Protein AF-A0A967VPZ3-F1 (afdb_monomer)

Mean predicted aligned error: 3.55 Å

Nearest PDB structures (foldseek):
  3nnk-assembly3_L  TM=5.198E-01  e=4.181E-01  Klebsiella pneumoniae subsp. pneumoniae MGH 78578
  1g5r-assembly1_A  TM=6.075E-01  e=9.611E-01  Salmonella enterica subsp. enterica serovar Typhimurium
  4hut-assembly1_B  TM=5.970E-01  e=1.674E+00  Salmonella enterica subsp. enterica serovar Typhimurium str. LT2

Foldseek 3Di:
DVQVVCVVVVHHDPDDFPDPDLVSVLVVCLVPLAVEEEEAEDQDPPPVVSCVSSVVSNHHYDYDHD

Secondary structure (DSSP, 8-state):
-HHHHHHHTT---S---SSS-HHHHHHHHGGG-TT-EEEEEES--SS-HHHHHHHHTT-EEEEEE-

Sequence (66 aa):
GTAERLTRYHLRADVVPVDYDPKELAGRLVGDAYGARFLLPRVSLDQPVLATALEAAGGRVDQIAV

Radius of gyration: 12.04 Å; Cα contacts (8 Å, |Δi|>4): 77; chains: 1; bounding box: 23×25×24 Å

pLDDT: mean 91.34, std 4.32, range [79.0, 96.62]

Solvent-accessible surface area (backbone atoms only — not comparable to full-atom values): 4021 Å² total; per-residue (Å²): 105,74,56,60,56,36,44,78,72,76,37,80,67,90,77,76,64,94,57,101,42,58,64,62,48,30,71,72,44,34,86,66,14,58,81,35,79,45,80,46,81,34,74,66,81,73,83,52,62,39,52,54,47,28,39,75,38,51,19,46,70,48,77,41,78,98

Structure (mmCIF, N/CA/C/O backbone):
data_AF-A0A967VPZ3-F1
#
_entry.id   AF-A0A967VPZ3-F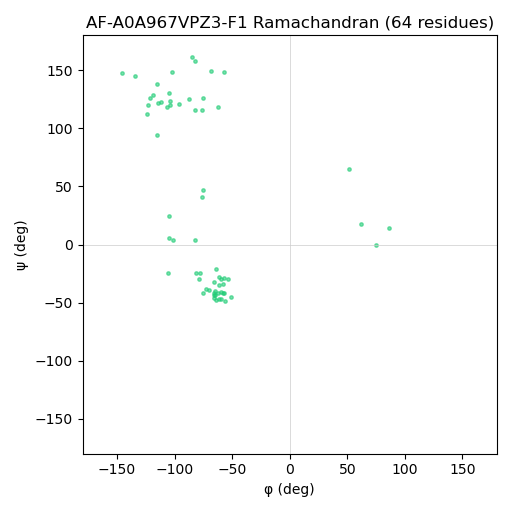1
#
loop_
_atom_site.group_PDB
_atom_site.id
_atom_site.type_symbol
_atom_site.label_atom_id
_atom_site.label_alt_id
_atom_site.label_comp_id
_atom_site.label_asym_id
_atom_site.label_entity_id
_atom_site.label_seq_id
_atom_site.pdbx_PDB_ins_code
_atom_site.Cartn_x
_atom_site.Cartn_y
_atom_sit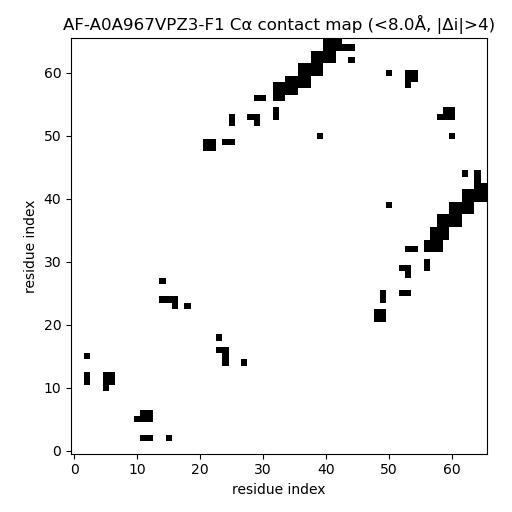e.Cartn_z
_atom_site.occupancy
_atom_site.B_iso_or_equiv
_atom_site.auth_seq_id
_atom_site.auth_comp_id
_atom_site.auth_asym_id
_atom_site.auth_atom_id
_atom_site.pdbx_PDB_model_num
ATOM 1 N N . GLY A 1 1 ? 8.925 -8.580 -13.506 1.00 86.06 1 GLY A N 1
ATOM 2 C CA . GLY A 1 1 ? 8.832 -7.757 -12.264 1.00 86.06 1 GLY A CA 1
ATOM 3 C C . GLY A 1 1 ? 7.703 -8.234 -11.351 1.00 86.06 1 GLY A C 1
ATOM 4 O O . GLY A 1 1 ? 7.037 -9.198 -11.712 1.00 86.06 1 GLY A O 1
ATOM 5 N N . THR A 1 2 ? 7.457 -7.600 -10.193 1.00 89.69 2 THR A N 1
ATOM 6 C CA . THR A 1 2 ? 6.380 -8.010 -9.252 1.00 89.69 2 THR A CA 1
ATOM 7 C C . THR A 1 2 ? 5.003 -8.040 -9.924 1.00 89.69 2 THR A C 1
ATOM 9 O O . THR A 1 2 ? 4.328 -9.063 -9.870 1.00 89.69 2 THR A O 1
ATOM 12 N N . ALA A 1 3 ? 4.632 -6.981 -10.653 1.00 92.31 3 ALA A N 1
ATOM 13 C CA . ALA A 1 3 ? 3.358 -6.898 -11.380 1.00 92.31 3 ALA A CA 1
ATOM 14 C C . ALA A 1 3 ? 3.187 -8.002 -12.443 1.00 92.31 3 ALA A C 1
ATOM 16 O O . ALA A 1 3 ? 2.126 -8.610 -12.574 1.00 92.31 3 ALA A O 1
ATOM 17 N N . GLU A 1 4 ? 4.260 -8.316 -13.170 1.00 93.25 4 GLU A N 1
ATOM 18 C CA . GLU A 1 4 ? 4.267 -9.395 -14.162 1.00 93.25 4 GLU A CA 1
ATOM 19 C C . GLU A 1 4 ? 4.068 -10.769 -13.503 1.00 93.25 4 GLU A C 1
ATOM 21 O O . GLU A 1 4 ? 3.327 -11.601 -14.022 1.00 93.25 4 GLU A O 1
ATOM 26 N N . ARG A 1 5 ? 4.686 -11.010 -12.334 1.00 94.25 5 ARG A N 1
ATOM 27 C CA . ARG A 1 5 ? 4.460 -12.251 -11.580 1.00 94.25 5 ARG A CA 1
ATOM 28 C C . ARG A 1 5 ? 3.024 -12.352 -11.079 1.00 94.25 5 ARG A C 1
ATOM 30 O O . ARG A 1 5 ? 2.439 -13.413 -11.239 1.00 94.25 5 ARG A O 1
ATOM 37 N N . LEU A 1 6 ? 2.449 -11.269 -10.551 1.00 94.19 6 LEU A N 1
ATOM 38 C CA . LEU A 1 6 ? 1.038 -11.227 -10.144 1.00 94.19 6 LEU A CA 1
ATOM 39 C C . LEU A 1 6 ? 0.104 -11.584 -11.311 1.00 94.19 6 LEU A C 1
ATOM 41 O O . LEU A 1 6 ? -0.797 -12.406 -11.153 1.00 94.19 6 LEU A O 1
ATOM 45 N N . THR A 1 7 ? 0.395 -11.070 -12.509 1.00 95.56 7 THR A N 1
ATOM 46 C CA . THR A 1 7 ? -0.408 -11.333 -13.715 1.00 95.56 7 THR A CA 1
ATOM 47 C C . THR A 1 7 ? -0.435 -12.820 -14.087 1.00 95.56 7 THR A C 1
ATOM 49 O O . THR A 1 7 ? -1.472 -13.326 -14.516 1.00 95.56 7 THR A O 1
ATOM 52 N N . ARG A 1 8 ? 0.662 -13.560 -13.864 1.00 96.62 8 ARG A N 1
ATOM 53 C CA . ARG A 1 8 ? 0.710 -15.022 -14.088 1.00 96.62 8 ARG A CA 1
ATOM 54 C C . ARG A 1 8 ? -0.228 -15.804 -13.162 1.00 96.62 8 ARG A C 1
ATOM 56 O O . ARG A 1 8 ? -0.593 -16.923 -13.497 1.00 96.62 8 ARG A O 1
ATOM 63 N N . TYR A 1 9 ? -0.628 -15.208 -12.040 1.00 95.50 9 TYR A N 1
ATOM 64 C CA . TYR A 1 9 ? -1.611 -15.743 -11.095 1.00 95.50 9 TYR A CA 1
ATOM 65 C C . TYR A 1 9 ? -2.967 -15.032 -11.199 1.00 95.50 9 TYR A C 1
ATOM 67 O O . TYR A 1 9 ? -3.730 -15.008 -10.238 1.00 95.50 9 TYR A O 1
ATOM 75 N N . HIS A 1 10 ? -3.272 -14.437 -12.357 1.00 95.69 10 HIS A N 1
ATOM 76 C CA . HIS A 1 10 ? -4.535 -13.743 -12.631 1.00 95.69 10 HIS A CA 1
ATOM 77 C C . HIS A 1 10 ? -4.814 -12.522 -11.734 1.00 95.69 10 HIS A C 1
ATOM 79 O O . HIS A 1 10 ? -5.945 -12.042 -11.684 1.00 95.69 10 HIS A O 1
ATOM 85 N N . LEU A 1 11 ? -3.790 -11.980 -11.067 1.00 94.44 11 LEU A N 1
ATOM 86 C CA . LEU A 1 11 ? -3.884 -10.739 -10.303 1.00 94.44 11 LEU A CA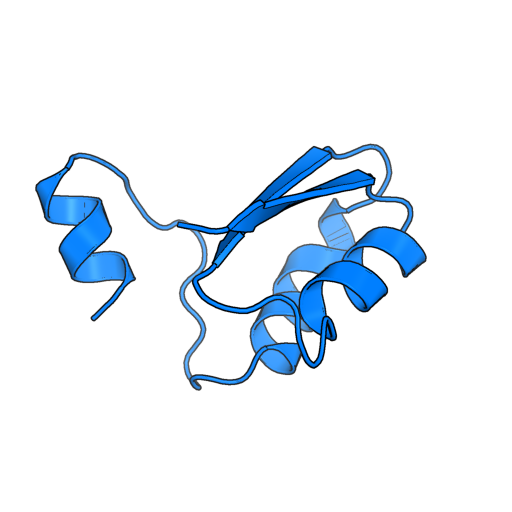 1
ATOM 87 C C . LEU A 1 11 ? -3.402 -9.566 -11.158 1.00 94.44 11 LEU A C 1
ATOM 89 O O . LEU A 1 11 ? -2.251 -9.525 -11.597 1.00 94.44 11 LEU A O 1
ATOM 93 N N . ARG A 1 12 ? -4.284 -8.589 -11.374 1.00 95.06 12 ARG A N 1
ATOM 94 C CA . ARG A 1 12 ? -3.944 -7.328 -12.037 1.00 95.06 12 ARG A CA 1
ATOM 95 C C . ARG A 1 12 ? -3.430 -6.342 -10.992 1.00 95.06 12 ARG A C 1
ATOM 97 O O . ARG A 1 12 ? -4.109 -6.079 -10.011 1.00 95.06 12 ARG A O 1
ATOM 104 N N . ALA A 1 13 ? -2.237 -5.798 -11.209 1.00 93.50 13 ALA A N 1
ATOM 105 C CA . ALA A 1 13 ? -1.734 -4.702 -10.392 1.00 93.50 13 ALA A CA 1
ATOM 106 C C . ALA A 1 13 ? -2.314 -3.379 -10.907 1.00 93.50 13 ALA A C 1
ATOM 108 O O . ALA A 1 13 ? -2.026 -2.979 -12.035 1.00 93.50 13 ALA A O 1
ATOM 109 N N . ASP A 1 14 ? -3.124 -2.714 -10.088 1.00 91.19 14 ASP A N 1
ATOM 110 C CA . ASP A 1 14 ? -3.734 -1.426 -10.443 1.00 91.19 14 ASP A CA 1
ATOM 111 C C . ASP A 1 14 ? -2.759 -0.257 -10.283 1.00 91.19 14 ASP A C 1
ATOM 113 O O . ASP A 1 14 ? -2.812 0.720 -11.028 1.00 91.19 14 ASP A O 1
ATOM 117 N N . VAL A 1 15 ? -1.818 -0.388 -9.346 1.00 89.62 15 VAL A N 1
ATOM 118 C CA . VAL A 1 15 ? -0.751 0.580 -9.107 1.00 89.62 15 VAL A CA 1
ATOM 119 C C . VAL A 1 15 ? 0.588 -0.127 -9.241 1.00 89.62 15 VAL A C 1
ATOM 121 O O . VAL A 1 15 ? 0.893 -1.069 -8.510 1.00 89.62 15 VAL A O 1
ATOM 124 N N . VAL A 1 16 ? 1.401 0.348 -10.179 1.00 89.50 16 VAL A N 1
ATOM 125 C CA . VAL A 1 16 ? 2.792 -0.071 -10.347 1.00 89.50 16 VAL A CA 1
ATOM 126 C C . VAL A 1 16 ? 3.646 1.196 -10.282 1.00 89.50 16 VAL A C 1
ATOM 128 O O . VAL A 1 16 ? 3.500 2.051 -11.158 1.00 89.50 16 VAL A O 1
ATOM 131 N N . PRO A 1 17 ? 4.471 1.364 -9.234 1.00 84.25 17 PRO A N 1
ATOM 132 C CA . PRO A 1 17 ? 5.432 2.460 -9.145 1.00 84.25 17 PRO A CA 1
ATOM 133 C C . PRO A 1 17 ? 6.386 2.461 -10.339 1.00 84.25 17 PRO A C 1
ATOM 135 O O . PRO A 1 17 ? 6.702 1.394 -10.878 1.00 84.25 17 PRO A O 1
ATOM 138 N N . VAL A 1 18 ? 6.831 3.647 -10.748 1.00 84.62 18 VAL A N 1
ATOM 139 C CA . VAL A 1 18 ? 7.845 3.768 -11.806 1.00 84.62 18 VAL A CA 1
ATOM 140 C C . VAL A 1 18 ? 9.211 3.398 -11.235 1.00 84.62 18 VAL A C 1
ATOM 142 O O . VAL A 1 18 ? 9.952 2.633 -11.855 1.00 84.62 18 VAL A O 1
ATOM 145 N N . ASP A 1 19 ? 9.486 3.866 -10.020 1.00 83.94 19 ASP A N 1
ATOM 146 C CA . ASP A 1 19 ? 10.685 3.560 -9.264 1.00 83.94 19 ASP A CA 1
ATOM 147 C C . ASP A 1 19 ? 10.378 2.513 -8.187 1.00 83.94 19 ASP A C 1
ATOM 149 O O . ASP A 1 19 ? 9.294 2.462 -7.607 1.00 83.94 19 ASP A O 1
ATOM 153 N N . TYR A 1 20 ? 11.354 1.666 -7.858 1.00 81.88 20 TYR A N 1
ATOM 154 C CA . TYR A 1 20 ? 11.240 0.714 -6.745 1.00 81.88 20 TYR A CA 1
ATOM 155 C C . TYR A 1 20 ? 11.388 1.421 -5.379 1.00 81.88 20 TYR A C 1
ATOM 157 O O . TYR A 1 20 ? 12.138 0.966 -4.515 1.00 81.88 20 TYR A O 1
ATOM 165 N N . ASP A 1 21 ? 10.687 2.542 -5.188 1.00 86.19 21 ASP A N 1
ATOM 166 C CA . ASP A 1 21 ? 10.695 3.353 -3.972 1.00 86.19 21 ASP A CA 1
ATOM 167 C C . ASP A 1 21 ? 9.374 3.183 -3.190 1.00 86.19 21 ASP A C 1
ATOM 169 O O . ASP A 1 21 ? 8.297 3.558 -3.671 1.00 86.19 21 ASP A O 1
ATOM 173 N N . PRO A 1 22 ? 9.426 2.670 -1.945 1.00 85.19 22 PRO A N 1
ATOM 174 C CA . PRO A 1 22 ? 8.269 2.609 -1.055 1.00 85.19 22 PRO A CA 1
ATOM 175 C C . PRO A 1 22 ? 7.560 3.955 -0.844 1.00 85.19 22 PRO A C 1
ATOM 177 O O . PRO A 1 22 ? 6.352 3.969 -0.601 1.00 85.19 22 PRO A O 1
ATOM 180 N N . LYS A 1 23 ? 8.282 5.080 -0.926 1.00 88.44 23 LYS A N 1
ATOM 181 C CA . LYS A 1 23 ? 7.706 6.422 -0.761 1.00 88.44 23 LYS A CA 1
ATOM 182 C C . LYS A 1 23 ? 6.853 6.831 -1.955 1.00 88.44 23 LYS A C 1
ATOM 184 O O . LYS A 1 23 ? 5.802 7.433 -1.749 1.00 88.44 23 LYS A O 1
ATOM 189 N N . GLU A 1 24 ? 7.267 6.481 -3.174 1.00 91.38 24 GLU A N 1
ATOM 190 C CA . GLU A 1 24 ? 6.463 6.736 -4.374 1.00 91.38 24 GLU A CA 1
ATOM 191 C C . GLU A 1 2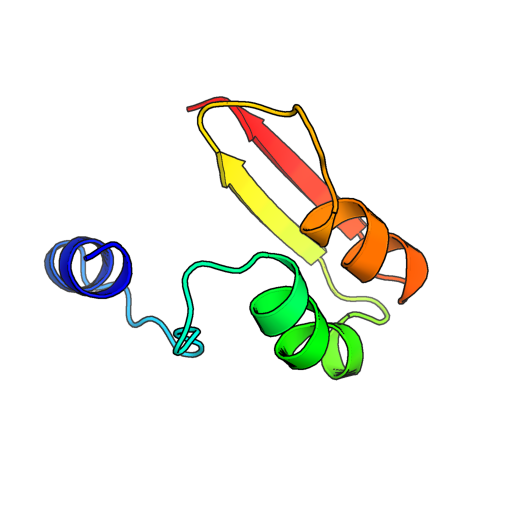4 ? 5.130 5.984 -4.275 1.00 91.38 24 GLU A C 1
ATOM 193 O O . GLU A 1 24 ? 4.061 6.565 -4.473 1.00 91.38 24 GLU A O 1
ATOM 198 N N . LEU A 1 25 ? 5.183 4.704 -3.890 1.00 90.00 25 LEU A N 1
ATOM 199 C CA . LEU A 1 25 ? 3.982 3.892 -3.711 1.00 90.00 25 LEU A CA 1
ATOM 200 C C . LEU A 1 25 ? 3.075 4.448 -2.604 1.00 90.00 25 LEU A C 1
ATOM 202 O O . LEU A 1 25 ? 1.863 4.520 -2.793 1.00 90.00 25 LEU A O 1
ATOM 206 N N . ALA A 1 26 ? 3.646 4.890 -1.479 1.00 91.19 26 ALA A N 1
ATOM 207 C CA . ALA A 1 26 ? 2.881 5.536 -0.416 1.00 91.19 26 ALA A CA 1
ATOM 208 C C . ALA A 1 26 ? 2.182 6.808 -0.920 1.00 91.19 26 ALA A C 1
ATOM 210 O O . ALA A 1 26 ? 0.980 6.962 -0.722 1.00 91.19 26 ALA A O 1
ATOM 211 N N . GLY A 1 27 ? 2.895 7.677 -1.644 1.00 90.56 27 GLY A N 1
ATOM 212 C CA . GLY A 1 27 ? 2.332 8.912 -2.198 1.00 90.56 27 GLY A CA 1
ATOM 213 C C . GLY A 1 27 ? 1.127 8.687 -3.117 1.00 90.56 27 GLY A C 1
ATOM 214 O O . GLY A 1 27 ? 0.238 9.532 -3.174 1.00 90.56 27 GLY A O 1
ATOM 215 N N . ARG A 1 28 ? 1.057 7.529 -3.785 1.00 91.31 28 ARG A N 1
ATOM 216 C CA . ARG A 1 28 ? -0.082 7.142 -4.631 1.00 91.31 28 ARG A CA 1
ATOM 217 C C . ARG A 1 28 ? -1.266 6.556 -3.856 1.00 91.31 28 ARG A C 1
ATOM 219 O O . ARG A 1 28 ? -2.373 6.601 -4.373 1.00 91.31 28 ARG A O 1
ATOM 226 N N . LEU A 1 29 ? -1.046 5.993 -2.665 1.00 91.56 29 LEU A N 1
ATOM 227 C CA . LEU A 1 29 ? -2.061 5.241 -1.908 1.00 91.56 29 LEU A CA 1
ATOM 228 C C . LEU A 1 29 ? -2.627 5.992 -0.694 1.00 91.56 29 LEU A C 1
ATOM 230 O O . LEU A 1 29 ? -3.739 5.700 -0.265 1.00 91.56 29 LEU A O 1
ATOM 234 N N . VAL A 1 30 ? -1.888 6.951 -0.127 1.00 93.50 30 VAL A N 1
ATOM 235 C CA . VAL A 1 30 ? -2.289 7.694 1.088 1.00 93.50 30 VAL A CA 1
ATOM 236 C C . VAL A 1 30 ? -3.633 8.413 0.903 1.00 93.50 30 VAL A C 1
ATOM 238 O O . VAL A 1 30 ? -4.417 8.464 1.847 1.00 93.50 30 VAL A O 1
ATOM 241 N N . 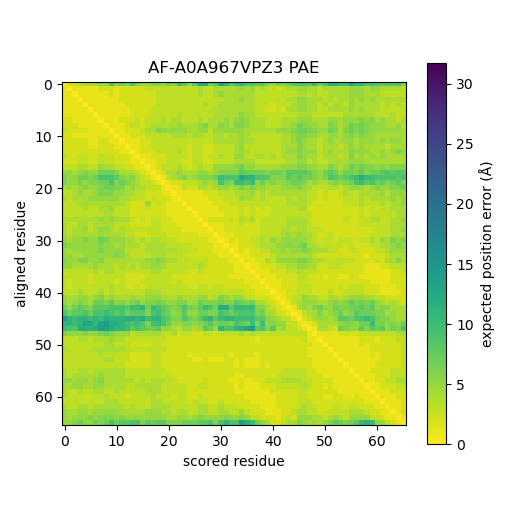GLY A 1 31 ? -3.939 8.904 -0.304 1.00 91.69 31 GLY A N 1
ATOM 242 C CA . GLY A 1 31 ? -5.215 9.572 -0.597 1.00 91.69 31 GLY A CA 1
ATOM 243 C C . GLY A 1 31 ? -6.453 8.698 -0.358 1.00 91.69 31 GLY A C 1
ATOM 244 O O . GLY A 1 31 ? -7.487 9.217 0.051 1.00 91.69 31 GLY A O 1
ATOM 245 N N . ASP A 1 32 ? -6.314 7.381 -0.521 1.00 91.06 32 ASP A N 1
ATOM 246 C CA . ASP A 1 32 ? -7.401 6.405 -0.380 1.00 91.06 32 ASP A CA 1
ATOM 247 C C . ASP A 1 32 ? -7.310 5.608 0.934 1.00 91.06 32 ASP A C 1
ATOM 249 O O . ASP A 1 32 ? -8.064 4.660 1.158 1.00 91.06 32 ASP A O 1
ATOM 253 N N . ALA A 1 33 ? -6.364 5.949 1.813 1.00 93.19 33 ALA A N 1
ATOM 254 C CA . ALA A 1 33 ? -6.052 5.126 2.975 1.00 93.19 33 ALA A CA 1
ATOM 255 C C . ALA A 1 33 ? -7.059 5.261 4.126 1.00 93.19 33 ALA A C 1
ATOM 257 O O . ALA A 1 33 ? -7.201 4.326 4.914 1.00 93.19 33 ALA A O 1
ATOM 258 N N . TYR A 1 34 ? -7.776 6.382 4.230 1.00 95.50 34 TYR A N 1
ATOM 259 C CA . TYR A 1 34 ? -8.666 6.642 5.361 1.00 95.50 34 TYR A CA 1
ATOM 260 C C . TYR A 1 34 ? -9.809 5.618 5.446 1.00 95.50 34 TYR A C 1
ATOM 262 O O . TYR A 1 34 ? -10.642 5.511 4.547 1.00 95.50 34 TYR A O 1
ATOM 270 N N . GLY A 1 35 ? -9.860 4.859 6.546 1.00 94.88 35 GLY A N 1
ATOM 271 C CA . GLY A 1 35 ? -10.871 3.816 6.760 1.00 94.88 35 GLY A CA 1
ATOM 272 C C . GLY A 1 35 ? -10.657 2.535 5.940 1.00 94.88 35 GLY A C 1
ATOM 273 O O . GLY A 1 35 ? -11.426 1.582 6.090 1.00 94.88 35 GLY A O 1
ATOM 274 N N . ALA A 1 36 ? -9.611 2.476 5.113 1.00 96.38 36 ALA A N 1
ATOM 275 C CA . ALA A 1 36 ? -9.256 1.299 4.334 1.00 96.38 36 ALA A CA 1
ATOM 276 C C . ALA A 1 36 ? -8.403 0.307 5.144 1.00 96.38 36 ALA A C 1
ATOM 278 O O . ALA A 1 36 ? -7.795 0.633 6.170 1.00 96.38 36 ALA A O 1
ATOM 279 N N . ARG A 1 37 ? -8.357 -0.941 4.668 1.00 96.38 37 ARG A N 1
ATOM 280 C CA . ARG A 1 37 ? -7.536 -2.013 5.242 1.00 96.38 37 ARG A CA 1
ATOM 281 C C . ARG A 1 37 ? -6.536 -2.495 4.205 1.00 96.38 37 ARG A C 1
ATOM 283 O O . ARG A 1 37 ? -6.924 -2.847 3.095 1.00 96.38 37 ARG A O 1
ATOM 290 N N . PHE A 1 38 ? -5.272 -2.551 4.593 1.00 94.50 38 PHE A N 1
ATOM 291 C CA . PHE A 1 38 ? -4.159 -2.934 3.739 1.00 94.50 38 PHE A CA 1
ATOM 292 C C . PHE A 1 38 ? -3.532 -4.229 4.236 1.00 94.50 38 PHE A C 1
ATOM 294 O O . PHE A 1 38 ? -3.320 -4.401 5.435 1.00 94.50 38 PHE A O 1
ATOM 301 N N . LEU A 1 39 ? -3.195 -5.112 3.298 1.00 94.00 39 LEU A N 1
ATOM 302 C CA . LEU A 1 39 ? -2.429 -6.325 3.554 1.00 94.00 39 LEU A CA 1
ATOM 303 C C . LEU A 1 39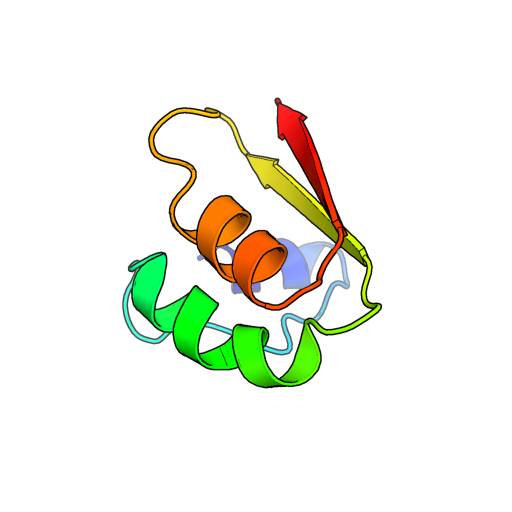 ? -1.086 -6.226 2.834 1.00 94.00 39 LEU A C 1
ATOM 305 O O . LEU A 1 39 ? -1.056 -6.092 1.610 1.00 94.00 39 LEU A O 1
ATOM 309 N N . LEU A 1 40 ? 0.016 -6.314 3.578 1.00 92.69 40 LEU A N 1
ATOM 310 C CA . LEU A 1 40 ? 1.368 -6.229 3.026 1.00 92.69 40 LEU A CA 1
ATOM 311 C C . LEU A 1 40 ? 2.122 -7.556 3.220 1.00 92.69 40 LEU A C 1
ATOM 313 O O . LEU A 1 40 ? 2.729 -7.759 4.275 1.00 92.69 40 LEU A O 1
ATOM 317 N N . PRO A 1 41 ? 2.116 -8.458 2.219 1.00 91.44 41 PRO A N 1
ATOM 318 C CA . PRO A 1 41 ? 2.984 -9.631 2.212 1.00 91.44 41 PRO A CA 1
ATOM 319 C C . PRO A 1 41 ? 4.417 -9.215 1.851 1.00 91.44 41 PRO A C 1
ATOM 321 O O . PRO A 1 41 ? 4.662 -8.719 0.746 1.00 91.44 41 PRO A O 1
ATOM 324 N N . ARG A 1 42 ? 5.372 -9.372 2.776 1.00 89.19 42 ARG 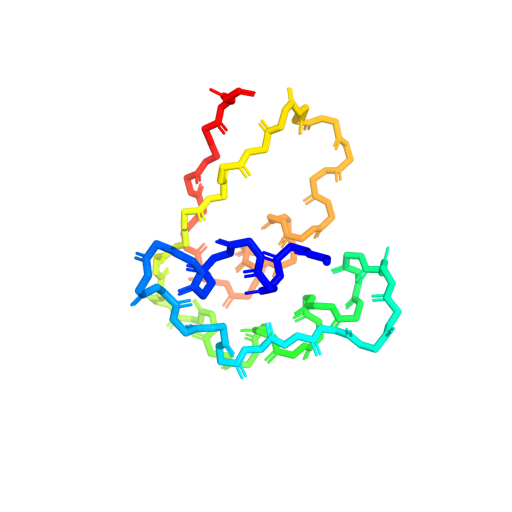A N 1
ATOM 325 C CA . ARG A 1 42 ? 6.779 -8.980 2.559 1.00 89.19 42 ARG A CA 1
ATOM 326 C C . ARG A 1 42 ? 7.737 -9.923 3.276 1.00 89.19 42 ARG A C 1
ATOM 328 O O . ARG A 1 42 ? 7.449 -10.350 4.380 1.00 89.19 42 ARG A O 1
ATOM 335 N N . VAL A 1 43 ? 8.919 -10.152 2.706 1.00 87.62 43 VAL A N 1
ATOM 336 C CA . VAL A 1 43 ? 9.942 -11.017 3.328 1.00 87.62 43 VAL A CA 1
ATOM 337 C C . VAL A 1 43 ? 10.505 -10.443 4.636 1.00 87.62 43 VAL A C 1
ATOM 339 O O . VAL A 1 43 ? 10.861 -11.186 5.543 1.00 87.62 43 VAL A O 1
ATOM 342 N N . SER A 1 44 ? 10.580 -9.113 4.749 1.00 84.94 44 SER A N 1
ATOM 343 C CA . SER A 1 44 ? 11.122 -8.430 5.922 1.00 84.94 44 SER A CA 1
ATOM 344 C C . SER A 1 44 ? 10.227 -7.276 6.362 1.00 84.94 44 SER A C 1
ATOM 346 O O . SER A 1 44 ? 9.595 -6.597 5.543 1.00 84.94 44 SER A O 1
ATOM 348 N N . LEU A 1 45 ? 10.163 -7.064 7.675 1.00 82.56 45 LEU A N 1
ATOM 349 C CA . LEU A 1 45 ? 9.361 -6.028 8.335 1.00 82.56 45 LEU A CA 1
ATOM 350 C C . LEU A 1 45 ? 10.201 -4.817 8.762 1.00 82.56 45 LEU A C 1
ATOM 352 O O . LEU A 1 45 ? 9.689 -3.888 9.383 1.00 82.56 45 LEU A O 1
ATOM 356 N N . ASP A 1 46 ? 11.489 -4.811 8.424 1.00 81.19 46 ASP A N 1
ATOM 357 C CA . ASP A 1 46 ? 12.340 -3.651 8.625 1.00 81.19 46 ASP A CA 1
ATOM 358 C C . ASP A 1 46 ? 11.928 -2.497 7.695 1.00 81.19 46 ASP A C 1
ATOM 360 O O . ASP A 1 46 ? 11.389 -2.684 6.600 1.00 81.19 46 ASP A O 1
ATOM 364 N N . GLN A 1 47 ? 12.141 -1.272 8.179 1.00 79.00 47 GLN A N 1
ATOM 365 C CA . GLN A 1 47 ? 11.849 -0.028 7.458 1.00 79.00 47 GLN A CA 1
ATOM 366 C C . GLN A 1 47 ? 10.409 0.027 6.900 1.00 79.00 47 GLN A C 1
ATOM 368 O O . GLN A 1 47 ? 10.196 0.068 5.682 1.00 79.00 47 GLN A O 1
ATOM 373 N N . PRO A 1 48 ? 9.385 0.051 7.773 1.00 84.69 48 PRO A N 1
ATOM 374 C CA . PRO A 1 48 ? 7.982 -0.021 7.372 1.00 84.69 48 PRO A CA 1
ATOM 375 C C . PRO A 1 48 ? 7.450 1.308 6.801 1.00 84.69 48 PRO A C 1
ATOM 377 O O . PRO A 1 48 ? 6.318 1.675 7.072 1.00 84.69 48 PRO A O 1
ATOM 380 N N . VAL A 1 49 ? 8.226 2.031 5.980 1.00 91.88 49 VAL A N 1
ATOM 381 C CA . VAL A 1 49 ? 7.889 3.375 5.462 1.00 91.88 49 VAL A CA 1
ATOM 382 C C . VAL A 1 49 ? 6.495 3.418 4.831 1.00 91.88 49 VAL A C 1
ATOM 384 O O . VAL A 1 49 ? 5.715 4.319 5.124 1.00 91.88 49 VAL A O 1
ATOM 387 N N . LEU A 1 50 ? 6.161 2.416 4.011 1.00 91.25 50 LEU A N 1
ATOM 388 C CA . LEU A 1 50 ? 4.839 2.301 3.397 1.00 91.25 50 LEU A CA 1
ATOM 389 C C . LEU A 1 50 ? 3.737 2.055 4.437 1.00 91.25 50 LEU A C 1
ATOM 391 O O . LEU A 1 50 ? 2.704 2.711 4.386 1.00 91.25 50 LEU A O 1
ATOM 395 N N . ALA A 1 51 ? 3.952 1.136 5.382 1.00 93.12 51 ALA A N 1
ATOM 396 C CA . ALA A 1 51 ? 2.959 0.827 6.408 1.00 93.12 51 ALA A CA 1
ATOM 397 C C . ALA A 1 51 ? 2.715 2.042 7.311 1.00 93.12 51 ALA A C 1
ATOM 399 O O . ALA A 1 51 ? 1.577 2.462 7.476 1.00 93.12 51 ALA A O 1
ATOM 400 N N . THR A 1 52 ? 3.788 2.677 7.788 1.00 94.75 52 THR A N 1
ATOM 401 C CA . THR A 1 52 ? 3.725 3.892 8.603 1.00 94.75 52 THR A CA 1
ATOM 402 C C . THR A 1 52 ? 2.996 5.024 7.881 1.00 94.75 52 THR A C 1
ATOM 404 O O . THR A 1 52 ? 2.189 5.711 8.498 1.00 94.75 52 THR A O 1
ATOM 407 N N . ALA A 1 53 ? 3.235 5.218 6.579 1.00 94.81 53 ALA A N 1
ATOM 408 C CA . ALA A 1 53 ? 2.544 6.249 5.806 1.00 94.81 53 ALA A CA 1
ATOM 409 C C . ALA A 1 53 ? 1.036 5.974 5.663 1.00 94.81 53 ALA A C 1
ATOM 411 O O . ALA A 1 53 ? 0.231 6.893 5.803 1.00 94.81 53 ALA A O 1
ATOM 412 N N . LEU A 1 54 ? 0.647 4.719 5.418 1.00 94.25 54 LEU A N 1
ATOM 413 C CA . LEU A 1 54 ? -0.760 4.322 5.292 1.00 94.25 54 LEU A CA 1
ATOM 414 C C . LEU A 1 54 ? -1.502 4.389 6.634 1.00 94.25 54 LEU A C 1
ATOM 416 O O . LEU A 1 54 ? -2.642 4.845 6.681 1.00 94.25 54 LEU A O 1
ATOM 420 N N . GLU A 1 55 ? -0.849 3.996 7.728 1.00 95.12 55 GLU A N 1
ATOM 421 C CA . GLU A 1 55 ? -1.393 4.122 9.086 1.00 95.12 55 GLU A CA 1
ATOM 422 C C . GLU A 1 55 ? -1.562 5.586 9.496 1.00 95.12 55 GLU A C 1
ATOM 424 O O . GLU A 1 55 ? -2.612 5.968 10.014 1.00 95.12 55 GLU A O 1
ATOM 429 N N . ALA A 1 56 ? -0.572 6.435 9.202 1.00 95.06 56 ALA A N 1
ATOM 430 C CA . ALA A 1 56 ? -0.654 7.874 9.451 1.00 95.06 56 ALA A CA 1
ATOM 431 C C . ALA A 1 56 ? -1.797 8.547 8.667 1.00 95.06 56 ALA A C 1
ATOM 433 O O . ALA A 1 56 ? -2.361 9.536 9.130 1.00 95.06 56 ALA A O 1
ATOM 434 N N . ALA A 1 57 ? -2.170 7.991 7.512 1.00 94.94 57 ALA A N 1
ATOM 435 C CA . ALA A 1 57 ? -3.313 8.430 6.715 1.00 94.94 57 ALA A CA 1
ATOM 436 C C . ALA A 1 57 ? -4.669 7.868 7.203 1.00 94.94 57 ALA A C 1
ATOM 438 O O . ALA A 1 57 ? -5.704 8.115 6.586 1.00 94.94 57 ALA A O 1
ATOM 439 N N . GLY A 1 58 ? -4.689 7.130 8.319 1.00 95.12 58 GLY A N 1
ATOM 440 C CA . GLY A 1 58 ? -5.904 6.559 8.909 1.00 95.12 58 GLY A CA 1
ATOM 441 C C . GLY A 1 58 ? -6.305 5.196 8.340 1.00 95.12 58 GLY A C 1
ATOM 442 O O . GLY A 1 58 ? -7.436 4.754 8.561 1.00 95.12 58 GLY A O 1
ATOM 443 N N . GLY A 1 59 ? -5.405 4.537 7.609 1.00 96.50 59 GLY A N 1
ATOM 444 C CA . GLY A 1 59 ? -5.567 3.154 7.180 1.00 96.50 59 GLY A CA 1
ATOM 445 C C . GLY A 1 59 ? -5.162 2.166 8.267 1.00 96.50 59 GLY A C 1
ATOM 446 O O . GLY A 1 59 ? -4.378 2.469 9.164 1.00 96.50 59 GLY A O 1
ATOM 447 N N . ARG A 1 60 ? -5.678 0.941 8.183 1.00 96.38 60 ARG A N 1
ATOM 448 C CA . ARG A 1 60 ? -5.223 -0.173 9.024 1.00 96.38 60 ARG A CA 1
ATOM 449 C C . ARG A 1 60 ? -4.340 -1.097 8.201 1.00 96.38 60 ARG A C 1
ATOM 451 O O . ARG A 1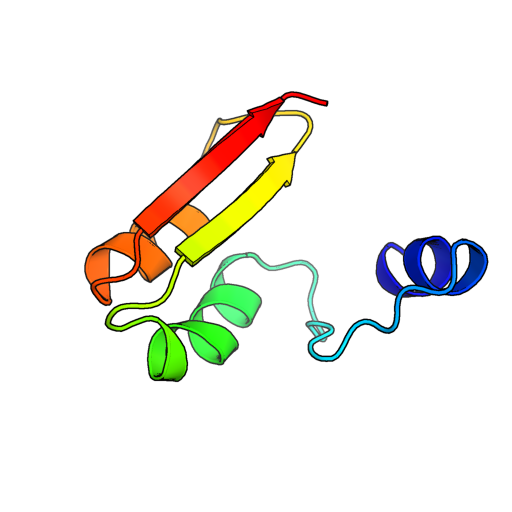 60 ? -4.807 -1.613 7.188 1.00 96.38 60 ARG A O 1
ATOM 458 N N . VAL A 1 61 ? -3.108 -1.337 8.639 1.00 95.50 61 VAL A N 1
ATOM 459 C CA . VAL A 1 61 ? -2.147 -2.164 7.902 1.00 95.50 61 VAL A CA 1
ATOM 460 C C . VAL A 1 61 ? -1.865 -3.460 8.658 1.00 95.50 61 VAL A C 1
ATOM 462 O O . VAL A 1 61 ? -1.398 -3.442 9.791 1.00 95.50 61 VAL A O 1
ATOM 465 N N . ASP A 1 62 ? -2.114 -4.591 8.005 1.00 95.62 62 ASP A N 1
ATOM 466 C CA . ASP A 1 62 ? -1.721 -5.917 8.472 1.00 95.62 62 ASP A CA 1
ATOM 467 C C . ASP A 1 62 ? -0.498 -6.373 7.645 1.00 95.62 62 ASP A C 1
ATOM 469 O O . ASP A 1 62 ? -0.552 -6.454 6.414 1.00 95.62 62 ASP A O 1
ATOM 473 N N . GLN A 1 63 ? 0.635 -6.643 8.301 1.00 93.12 63 GLN A N 1
ATOM 474 C CA . GLN A 1 63 ? 1.868 -7.089 7.636 1.00 93.12 63 GLN A CA 1
ATOM 475 C C . GLN A 1 63 ? 2.089 -8.586 7.865 1.00 93.12 63 GLN A C 1
ATOM 477 O O . GLN A 1 63 ? 2.044 -9.051 9.004 1.00 93.12 63 GLN A O 1
ATOM 482 N N . ILE A 1 64 ? 2.349 -9.337 6.791 1.00 92.31 64 ILE A N 1
ATOM 483 C CA . ILE A 1 64 ? 2.591 -10.786 6.851 1.00 92.31 64 ILE A CA 1
ATOM 484 C C . ILE A 1 64 ? 3.973 -11.088 6.276 1.00 92.31 64 ILE A C 1
ATOM 486 O O . ILE A 1 64 ? 4.274 -10.710 5.143 1.00 92.31 64 ILE A O 1
ATOM 490 N N . ALA A 1 65 ? 4.789 -11.795 7.059 1.00 90.06 65 ALA A N 1
ATOM 491 C CA . ALA A 1 65 ? 6.054 -12.346 6.593 1.00 90.06 65 ALA A CA 1
ATOM 492 C C . ALA A 1 65 ? 5.803 -13.575 5.705 1.00 90.06 65 ALA A C 1
ATOM 494 O O . ALA A 1 65 ? 5.09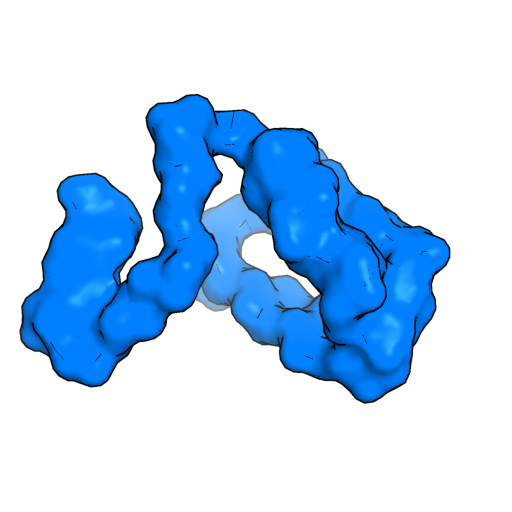8 -14.493 6.129 1.00 90.06 65 ALA A O 1
ATOM 495 N N . VAL A 1 66 ? 6.357 -13.576 4.488 1.00 87.00 66 VAL A N 1
ATOM 496 C CA . VAL A 1 66 ? 6.235 -14.660 3.490 1.00 87.00 66 VAL A CA 1
ATOM 497 C C . VAL A 1 66 ? 7.587 -15.107 2.959 1.00 87.00 66 VAL A C 1
ATOM 499 O O . VAL A 1 66 ? 8.495 -14.248 2.874 1.00 87.00 66 VAL A O 1
#